Protein AF-A0A3M9M286-F1 (afdb_monomer_lite)

Radius of gyration: 23.62 Å; chains: 1; bounding box: 41×48×49 Å

Sequence (104 aa):
MGVQIPPRAREAGFRTSRQWGDKLRQRGDLHKRSVTTWSSRTVLVCRSSWTQVRGGAVAEASEVLAAFGARVAELRRARGMSQADLASASGVDRVSISRVERGL

Structure (mmCIF, N/CA/C/O backbone):
data_AF-A0A3M9M286-F1
#
_entry.id   AF-A0A3M9M286-F1
#
loop_
_atom_site.group_PDB
_atom_site.id
_atom_site.type_symbol
_atom_site.label_atom_id
_atom_site.label_alt_id
_atom_site.label_comp_id
_atom_site.label_asym_id
_atom_site.label_entity_id
_atom_site.label_seq_id
_atom_site.pdbx_PDB_ins_code
_atom_site.Cartn_x
_atom_site.Cartn_y
_atom_site.Cartn_z
_atom_site.occupancy
_atom_site.B_iso_or_equiv
_atom_site.auth_seq_id
_atom_site.auth_comp_id
_atom_site.auth_asym_id
_atom_site.auth_atom_id
_atom_site.pdbx_PDB_model_num
ATOM 1 N N . MET A 1 1 ? -6.993 -42.672 -26.079 1.00 38.66 1 MET A N 1
ATOM 2 C CA . MET A 1 1 ? -8.069 -42.233 -25.162 1.00 38.66 1 MET A CA 1
ATOM 3 C C . MET A 1 1 ? -8.912 -41.191 -25.886 1.00 38.66 1 MET A C 1
ATOM 5 O O . MET A 1 1 ? -8.355 -40.204 -26.350 1.00 38.66 1 MET A O 1
ATOM 9 N N . GLY A 1 2 ? -10.193 -41.481 -26.132 1.00 52.47 2 GLY A N 1
ATOM 10 C CA . GLY A 1 2 ? -11.061 -40.689 -27.012 1.00 52.47 2 GLY A CA 1
ATOM 11 C C . GLY A 1 2 ? -11.705 -39.509 -26.289 1.00 52.47 2 GLY A C 1
ATOM 12 O O . GLY A 1 2 ? -12.256 -39.667 -25.206 1.00 52.47 2 GLY A O 1
ATOM 13 N N . VAL A 1 3 ? -11.638 -38.328 -26.898 1.00 56.91 3 VAL A N 1
ATOM 14 C CA . VAL A 1 3 ? -12.284 -37.113 -26.395 1.00 56.91 3 VAL A CA 1
ATOM 15 C C . VAL A 1 3 ? -13.803 -37.282 -26.518 1.00 56.91 3 VAL A C 1
ATOM 17 O O . VAL A 1 3 ? -14.315 -37.454 -27.623 1.00 56.91 3 VAL A O 1
ATOM 20 N N . GLN A 1 4 ? -14.537 -37.291 -25.407 1.00 61.97 4 GLN A N 1
ATOM 21 C CA . GLN A 1 4 ? -16.002 -37.362 -25.433 1.00 61.97 4 GLN A CA 1
ATOM 22 C C . GLN A 1 4 ? -16.590 -36.051 -25.975 1.00 61.97 4 GLN A C 1
ATOM 24 O O . GLN A 1 4 ? -16.113 -34.968 -25.643 1.00 61.97 4 GLN A O 1
ATOM 29 N N . ILE A 1 5 ? -17.621 -36.149 -26.822 1.00 61.12 5 ILE A N 1
ATOM 30 C CA . ILE A 1 5 ? -18.304 -34.975 -27.385 1.00 61.12 5 ILE A CA 1
ATOM 31 C C . ILE A 1 5 ? -19.149 -34.327 -26.282 1.00 61.12 5 ILE A C 1
ATOM 33 O O . ILE A 1 5 ? -20.058 -34.992 -25.774 1.00 61.12 5 ILE A O 1
ATOM 37 N N . PRO A 1 6 ? -18.920 -33.051 -25.933 1.00 65.25 6 PRO A N 1
ATOM 38 C CA . PRO A 1 6 ? -19.765 -32.359 -24.969 1.00 65.25 6 PRO A CA 1
ATOM 39 C C . PRO A 1 6 ? -21.167 -32.090 -25.556 1.00 65.25 6 PRO A C 1
ATOM 41 O O . PRO A 1 6 ? -21.293 -31.876 -26.763 1.00 65.25 6 PRO A O 1
ATOM 44 N N . PRO A 1 7 ? -22.230 -32.044 -24.734 1.00 66.31 7 PRO A N 1
ATOM 45 C CA . PRO A 1 7 ? -23.618 -31.901 -25.198 1.00 66.31 7 PRO A CA 1
ATOM 46 C C . PRO A 1 7 ? -23.849 -30.656 -26.074 1.00 66.31 7 PRO A C 1
ATOM 48 O O . PRO A 1 7 ? -24.468 -30.763 -27.129 1.00 66.31 7 PRO A O 1
ATOM 51 N N . ARG A 1 8 ? -23.203 -29.526 -25.751 1.00 61.97 8 ARG A N 1
ATOM 52 C CA . ARG A 1 8 ? -23.230 -28.295 -26.570 1.00 61.97 8 ARG A CA 1
ATOM 53 C C . ARG A 1 8 ? -22.700 -28.481 -27.998 1.00 61.97 8 ARG A C 1
ATOM 55 O O . ARG A 1 8 ? -23.104 -27.773 -28.913 1.00 61.97 8 ARG A O 1
ATOM 62 N N . ALA A 1 9 ? -21.776 -29.419 -28.212 1.00 58.72 9 ALA A N 1
ATOM 63 C CA . ALA A 1 9 ? -21.272 -29.724 -29.549 1.00 58.72 9 ALA A CA 1
ATOM 64 C C . ALA A 1 9 ? -22.269 -30.577 -30.353 1.00 58.72 9 ALA A C 1
ATOM 66 O O . ALA A 1 9 ? -22.333 -30.441 -31.571 1.00 58.72 9 ALA A O 1
ATOM 67 N N . ARG A 1 10 ? -23.092 -31.402 -29.693 1.00 60.81 10 ARG A N 1
ATOM 68 C CA . ARG A 1 10 ? -24.163 -32.154 -30.368 1.00 60.81 10 ARG A CA 1
ATOM 69 C C . ARG A 1 10 ? -25.260 -31.219 -30.875 1.00 60.81 10 ARG A C 1
ATOM 71 O O . ARG A 1 10 ? -25.693 -31.365 -32.011 1.00 60.81 10 ARG A O 1
ATOM 78 N N . GLU A 1 11 ? -25.628 -30.223 -30.072 1.00 68.06 11 GLU A N 1
ATOM 79 C CA . GLU A 1 11 ? -26.582 -29.164 -30.443 1.00 68.06 11 GLU A CA 1
ATOM 80 C C . GLU A 1 11 ? -26.079 -28.325 -31.629 1.00 68.06 11 GLU A C 1
ATOM 82 O O . GLU A 1 11 ? -26.847 -27.971 -32.516 1.00 68.06 11 GLU A O 1
ATOM 87 N N . ALA A 1 12 ? -24.765 -28.089 -31.707 1.00 62.66 12 ALA A N 1
ATOM 88 C CA . ALA A 1 12 ? -24.111 -27.420 -32.834 1.00 62.66 12 ALA A CA 1
ATOM 89 C C . ALA A 1 12 ? -23.879 -28.326 -34.068 1.00 62.66 12 ALA A C 1
ATOM 91 O O . ALA A 1 12 ? -23.156 -27.937 -34.987 1.00 62.66 12 ALA A O 1
ATOM 92 N N . GLY A 1 13 ? -24.451 -29.536 -34.086 1.00 72.19 13 GLY A N 1
ATOM 93 C CA . GLY A 1 13 ? -24.431 -30.450 -35.231 1.00 72.19 13 GLY A CA 1
ATOM 94 C C . GLY A 1 13 ? -23.206 -31.368 -35.343 1.00 72.19 13 GLY A C 1
ATOM 95 O O . GLY A 1 13 ? -23.074 -32.068 -36.349 1.00 72.19 13 GLY A O 1
ATOM 96 N N . PHE A 1 14 ? -22.311 -31.418 -34.345 1.00 68.88 14 PHE A N 1
ATOM 97 C CA . PHE A 1 14 ? -21.144 -32.312 -34.372 1.00 68.88 14 PHE A CA 1
ATOM 98 C C . PHE A 1 14 ? -21.538 -33.742 -33.999 1.00 68.88 14 PHE A C 1
ATOM 100 O O . PHE A 1 14 ? -21.912 -34.029 -32.861 1.00 68.88 14 PHE A O 1
ATOM 107 N N . ARG A 1 15 ? -21.419 -34.657 -34.970 1.00 62.97 15 ARG A N 1
ATOM 108 C CA . ARG A 1 15 ? -21.871 -36.052 -34.827 1.00 62.97 15 ARG A CA 1
ATOM 109 C C . ARG A 1 15 ? -20.813 -36.978 -34.234 1.00 62.97 15 ARG A C 1
ATOM 111 O O . ARG A 1 15 ? -21.156 -38.011 -33.671 1.00 62.97 15 ARG A O 1
ATOM 118 N N . THR A 1 16 ? -19.529 -36.631 -34.356 1.00 70.19 16 THR A N 1
ATOM 119 C CA . THR A 1 16 ? -18.425 -37.489 -33.899 1.00 70.19 16 THR A CA 1
ATOM 120 C C . THR A 1 16 ? -17.333 -36.709 -33.166 1.00 70.19 16 THR A C 1
ATOM 122 O O . THR A 1 16 ? -17.098 -35.527 -33.422 1.00 70.19 16 THR A O 1
ATOM 125 N N . SER A 1 17 ? -16.621 -37.399 -32.270 1.00 60.97 17 SER A N 1
ATOM 126 C CA . SER A 1 17 ? -15.484 -36.850 -31.519 1.00 60.97 17 SER A CA 1
ATOM 127 C C . SER A 1 17 ? -14.348 -36.366 -32.414 1.00 60.97 17 SER A C 1
ATOM 129 O O . SER A 1 17 ? -13.656 -35.418 -32.052 1.00 60.97 17 SER A O 1
ATOM 131 N N . ARG A 1 18 ? -14.166 -36.986 -33.591 1.00 63.50 18 ARG A N 1
ATOM 132 C CA . ARG A 1 18 ? -13.167 -36.545 -34.578 1.00 63.50 18 ARG A CA 1
ATOM 133 C C . ARG A 1 18 ? -13.534 -35.181 -35.149 1.00 63.50 18 ARG A C 1
ATOM 135 O O . ARG A 1 18 ? -12.720 -34.272 -35.110 1.00 63.50 18 ARG A O 1
ATOM 142 N N . GLN A 1 19 ? -14.793 -35.006 -35.548 1.00 67.81 19 GLN A N 1
ATOM 143 C CA . GLN A 1 19 ? -15.281 -33.763 -36.148 1.00 67.81 19 GLN A CA 1
ATOM 144 C C . GLN A 1 19 ? -15.165 -32.561 -35.192 1.00 67.81 19 GLN A C 1
ATOM 146 O O . GLN A 1 19 ? -14.834 -31.454 -35.614 1.00 67.81 19 GLN A O 1
ATOM 151 N N . TRP A 1 20 ? -15.396 -32.778 -33.892 1.00 59.97 20 TRP A N 1
ATOM 152 C CA . TRP A 1 20 ? -15.180 -31.751 -32.868 1.00 59.97 20 TRP A CA 1
ATOM 153 C C . TRP A 1 20 ? -13.687 -31.493 -32.607 1.00 59.97 20 TRP A C 1
ATOM 155 O O . TRP A 1 20 ? -13.265 -30.339 -32.537 1.00 59.97 20 TRP A O 1
ATOM 165 N N . GLY A 1 21 ? -12.875 -32.554 -32.527 1.00 62.12 21 GLY A N 1
ATOM 166 C CA . GLY A 1 21 ? -11.426 -32.453 -32.341 1.00 62.12 21 GLY A CA 1
ATOM 167 C C . GLY A 1 21 ? -10.713 -31.712 -33.476 1.00 62.12 21 GLY A C 1
ATOM 168 O O . GLY A 1 21 ? -9.837 -30.890 -33.212 1.00 62.12 21 GLY A O 1
ATOM 169 N N . ASP A 1 22 ? -11.126 -31.933 -34.724 1.00 67.50 22 ASP A N 1
ATOM 170 C CA . ASP A 1 22 ? -10.558 -31.259 -35.895 1.00 67.50 22 ASP A CA 1
ATOM 171 C C . ASP A 1 22 ? -10.919 -29.768 -35.920 1.00 67.50 22 ASP A C 1
ATOM 173 O O . ASP A 1 22 ? -10.067 -28.931 -36.222 1.00 67.50 22 ASP A O 1
ATOM 177 N N . LYS A 1 23 ? -12.136 -29.400 -35.491 1.00 63.97 23 LYS A N 1
ATOM 178 C CA . LYS A 1 23 ? -12.542 -27.992 -35.347 1.00 63.97 23 LYS A CA 1
ATOM 179 C C . LYS A 1 23 ? -11.750 -27.260 -34.259 1.00 63.97 23 LYS A C 1
ATOM 181 O O . LYS A 1 23 ? -11.388 -26.101 -34.449 1.00 63.97 23 LYS A O 1
ATOM 186 N N . LEU A 1 24 ? -11.462 -27.918 -33.135 1.00 57.22 24 LEU A N 1
ATOM 187 C CA . LEU A 1 24 ? -10.610 -27.355 -32.078 1.00 57.22 24 LEU A CA 1
ATOM 188 C C . LEU A 1 24 ? -9.155 -27.204 -32.536 1.00 57.22 24 LEU A C 1
ATOM 190 O O . LEU A 1 24 ? -8.507 -26.209 -32.221 1.00 57.22 24 LEU A O 1
A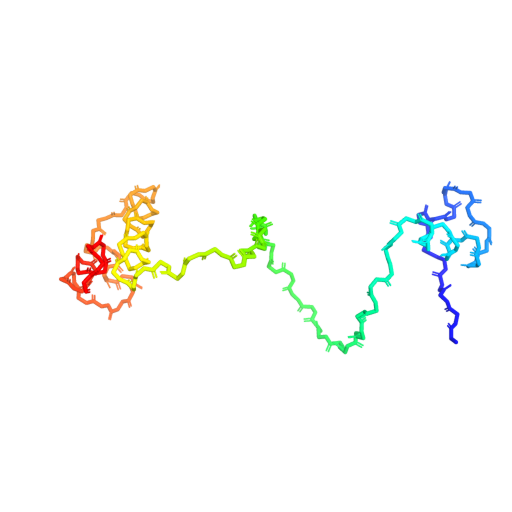TOM 194 N N . ARG A 1 25 ? -8.661 -28.158 -33.335 1.00 58.53 25 ARG A N 1
ATOM 195 C CA . ARG A 1 25 ? -7.322 -28.100 -33.930 1.00 58.53 25 ARG A CA 1
ATOM 196 C C . ARG A 1 25 ? -7.195 -26.952 -34.939 1.00 58.53 25 ARG A C 1
ATOM 198 O O . ARG A 1 25 ? -6.183 -26.263 -34.928 1.00 58.53 25 ARG A O 1
ATOM 205 N N . GLN A 1 26 ? -8.230 -26.694 -35.742 1.00 58.09 26 GLN A N 1
ATOM 206 C CA . GLN A 1 26 ? -8.275 -25.553 -36.668 1.00 58.09 26 GLN A CA 1
ATOM 207 C C . GLN A 1 26 ? -8.378 -24.188 -35.964 1.00 58.09 26 GLN A C 1
ATOM 209 O O . GLN A 1 26 ? -7.995 -23.180 -36.547 1.00 58.09 26 GLN A O 1
ATOM 214 N N . ARG A 1 27 ? -8.855 -24.135 -34.711 1.00 52.00 27 ARG A N 1
ATOM 215 C CA . ARG A 1 27 ? -8.910 -22.900 -33.906 1.00 52.00 27 ARG A CA 1
ATOM 216 C C . ARG A 1 27 ? -7.630 -22.596 -33.119 1.00 52.00 27 ARG A C 1
ATOM 218 O O . ARG A 1 27 ? -7.561 -21.554 -32.483 1.00 52.00 27 ARG A O 1
ATOM 225 N N . GLY A 1 28 ? -6.615 -23.464 -33.172 1.00 50.56 28 GLY A N 1
ATOM 226 C CA . GLY A 1 28 ? -5.364 -23.272 -32.426 1.00 50.56 28 GLY A CA 1
ATOM 227 C C . GLY A 1 28 ? -5.476 -23.525 -30.913 1.00 50.56 28 GLY A C 1
ATOM 228 O O . GLY A 1 28 ? -4.516 -23.292 -30.183 1.00 50.56 28 GLY A O 1
ATOM 229 N N . ASP A 1 29 ? -6.599 -24.069 -30.435 1.00 52.06 29 ASP A N 1
ATOM 230 C CA . ASP A 1 29 ? -6.929 -24.212 -29.007 1.00 52.06 29 ASP A CA 1
ATOM 231 C C . ASP A 1 29 ? -6.506 -25.570 -28.406 1.00 52.06 29 ASP A C 1
ATOM 233 O O . ASP A 1 29 ? -7.216 -26.178 -27.604 1.00 52.06 29 ASP A O 1
ATOM 237 N N . LEU A 1 30 ? -5.328 -26.077 -28.775 1.00 42.06 30 LEU A N 1
ATOM 238 C CA . LEU A 1 30 ? -4.746 -27.280 -28.164 1.00 42.06 30 LEU A CA 1
ATOM 239 C C . LEU A 1 30 ? -3.313 -27.020 -27.692 1.00 42.06 30 LEU A C 1
ATOM 241 O O . LEU A 1 30 ? -2.354 -27.651 -28.132 1.00 42.06 30 LEU A O 1
ATOM 245 N N . HIS A 1 31 ? -3.163 -26.107 -26.730 1.00 41.09 31 HIS A N 1
ATOM 246 C CA . HIS A 1 31 ? -1.980 -26.113 -25.876 1.00 41.09 31 HIS A CA 1
ATOM 247 C C . HIS A 1 31 ? -2.157 -27.222 -24.834 1.00 41.09 31 HIS A C 1
ATOM 249 O O . HIS A 1 31 ? -3.003 -27.129 -23.944 1.00 41.09 31 HIS A O 1
ATOM 255 N N . LYS A 1 32 ? -1.387 -28.304 -24.983 1.00 43.94 32 LYS A N 1
ATOM 256 C CA . LYS A 1 32 ? -1.358 -29.447 -24.065 1.00 43.94 32 LYS A CA 1
ATOM 257 C C . LYS A 1 32 ? -1.129 -28.952 -22.631 1.00 43.94 32 LYS A C 1
ATOM 259 O O . LYS A 1 32 ? -0.012 -28.600 -22.271 1.00 43.94 32 LYS A O 1
ATOM 264 N N . ARG A 1 33 ? -2.173 -28.940 -21.804 1.00 42.78 33 ARG A N 1
ATOM 265 C CA . ARG A 1 33 ? -2.045 -28.854 -20.347 1.00 42.78 33 ARG A CA 1
ATOM 266 C C . ARG A 1 33 ? -2.497 -30.187 -19.780 1.00 42.78 33 ARG A C 1
ATOM 268 O O . ARG A 1 33 ? -3.676 -30.523 -19.828 1.00 42.78 33 ARG A O 1
ATOM 275 N N . SER A 1 34 ? -1.529 -30.966 -19.313 1.00 36.41 34 SER A N 1
ATOM 276 C CA . SER A 1 34 ? -1.75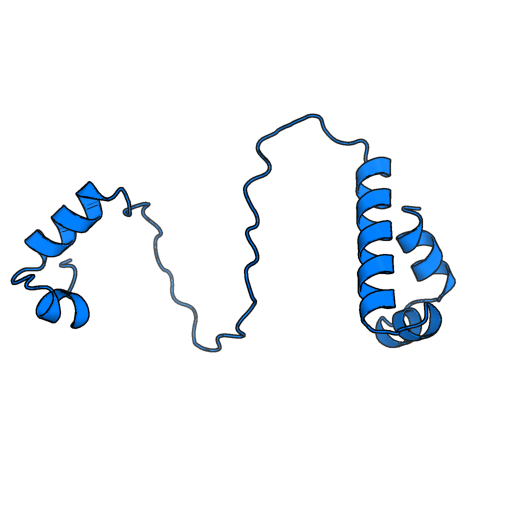8 -32.125 -18.461 1.00 36.41 34 SER A CA 1
ATOM 277 C C . SER A 1 34 ? -2.540 -31.672 -17.228 1.00 36.41 34 SER A C 1
ATOM 279 O O . SER A 1 34 ? -2.050 -30.872 -16.433 1.00 36.41 34 SER A O 1
ATOM 281 N N . VAL A 1 35 ? -3.774 -32.151 -17.109 1.00 37.69 35 VAL A N 1
ATOM 282 C CA . VAL A 1 35 ? -4.617 -31.990 -15.927 1.00 37.69 35 VAL A CA 1
ATOM 283 C C . VAL A 1 35 ? -4.193 -33.043 -14.911 1.00 37.69 35 VAL A C 1
ATOM 285 O O . VAL A 1 35 ? -4.414 -34.231 -15.129 1.00 37.69 35 VAL A O 1
ATOM 288 N N . THR A 1 36 ? -3.622 -32.610 -13.792 1.00 41.59 36 THR A N 1
ATOM 289 C CA . THR A 1 36 ? -3.766 -33.323 -12.521 1.00 41.59 36 THR A CA 1
ATOM 290 C C . THR A 1 36 ? -4.772 -32.547 -11.681 1.00 41.59 36 THR A C 1
ATOM 292 O O . THR A 1 36 ? -4.682 -31.333 -11.512 1.00 41.59 36 THR A O 1
ATOM 295 N N . THR A 1 37 ? -5.799 -33.268 -11.261 1.00 44.16 37 THR A N 1
ATOM 296 C CA . THR A 1 37 ? -7.008 -32.848 -10.554 1.00 44.16 37 THR A CA 1
ATOM 297 C C . THR A 1 37 ? -6.747 -32.040 -9.282 1.00 44.16 37 THR A C 1
ATOM 299 O O . THR A 1 37 ? -5.978 -32.489 -8.439 1.00 44.16 37 THR A O 1
ATOM 302 N N . TRP A 1 38 ? -7.500 -30.952 -9.062 1.00 35.09 38 TRP A N 1
ATOM 303 C CA . TRP A 1 38 ? -7.851 -30.529 -7.702 1.00 35.09 38 TRP A CA 1
ATOM 304 C C . TRP A 1 38 ? -9.260 -29.912 -7.632 1.00 35.09 38 TRP A C 1
ATOM 306 O O . TRP A 1 38 ? -9.548 -28.857 -8.189 1.00 35.09 38 TRP A O 1
ATOM 316 N N . SER A 1 39 ? -10.131 -30.686 -6.985 1.00 36.31 39 SER A N 1
ATOM 317 C CA . SER A 1 39 ? -11.332 -30.360 -6.207 1.00 36.31 39 SER A CA 1
ATOM 318 C C . SER A 1 39 ? -11.789 -28.893 -6.095 1.00 36.31 39 SER A C 1
ATOM 320 O O . SER A 1 39 ? -11.165 -28.067 -5.438 1.00 36.31 39 SER A O 1
ATOM 322 N N . SER A 1 40 ? -12.986 -28.648 -6.633 1.00 43.03 40 SER A N 1
ATOM 323 C CA . SER A 1 40 ? -14.140 -27.972 -6.016 1.00 43.03 40 SER A CA 1
ATOM 324 C C . SER A 1 40 ? -13.897 -26.921 -4.920 1.00 43.03 40 SER A C 1
ATOM 326 O O . SER A 1 40 ? -13.884 -27.270 -3.742 1.00 43.03 40 SER A O 1
ATOM 328 N N . ARG A 1 41 ? -13.858 -25.635 -5.311 1.00 36.81 41 ARG A N 1
ATOM 329 C CA . ARG A 1 41 ? -14.579 -24.486 -4.701 1.00 36.81 41 ARG A CA 1
ATOM 330 C C . ARG A 1 41 ? -14.217 -23.215 -5.487 1.00 36.81 41 ARG A C 1
ATOM 332 O O . ARG A 1 41 ? -13.226 -22.554 -5.196 1.00 36.81 41 ARG A O 1
ATOM 339 N N . THR A 1 42 ? -14.972 -22.893 -6.536 1.00 40.62 42 THR A N 1
ATOM 340 C CA . THR A 1 42 ? -14.682 -21.724 -7.382 1.00 40.62 42 THR A CA 1
ATOM 341 C C . THR A 1 42 ? -15.070 -20.439 -6.655 1.00 40.62 42 THR A C 1
ATOM 343 O O . THR A 1 42 ? -16.212 -19.996 -6.719 1.00 40.62 42 THR A O 1
ATOM 346 N N . VAL A 1 43 ? -14.105 -19.819 -5.976 1.00 39.75 43 VAL A N 1
ATOM 347 C CA . VAL A 1 43 ? -14.141 -18.372 -5.750 1.00 39.75 43 VAL A CA 1
ATOM 348 C C . VAL A 1 43 ? -13.973 -17.727 -7.121 1.00 39.75 43 VAL A C 1
ATOM 350 O O . VAL A 1 43 ? -12.982 -17.956 -7.816 1.00 39.75 43 VAL A O 1
ATOM 353 N N . LEU A 1 44 ? -14.980 -16.969 -7.536 1.00 36.41 44 LEU A N 1
ATOM 354 C CA . LEU A 1 44 ? -14.999 -16.233 -8.791 1.00 36.41 44 LEU A CA 1
ATOM 355 C C . LEU A 1 44 ? -14.036 -15.043 -8.655 1.00 36.41 44 LEU A C 1
ATOM 357 O O . LEU A 1 44 ? -14.437 -13.928 -8.343 1.00 36.41 44 LEU A O 1
ATOM 361 N N . VAL A 1 45 ? -12.735 -15.288 -8.828 1.00 39.94 45 VAL A N 1
ATOM 362 C CA . VAL A 1 45 ? -11.761 -14.205 -8.977 1.00 39.94 45 VAL A CA 1
ATOM 363 C C . VAL A 1 45 ? -11.910 -13.689 -10.401 1.00 39.94 45 VAL A C 1
ATOM 365 O O . VAL A 1 45 ? -11.571 -14.380 -11.363 1.00 39.94 45 VAL A O 1
ATOM 368 N N . CYS A 1 46 ? -12.462 -12.481 -10.523 1.00 31.28 46 CYS A N 1
ATOM 369 C CA . CYS A 1 46 ? -12.493 -11.706 -11.754 1.00 31.28 46 CYS A CA 1
ATOM 370 C C . CYS A 1 46 ? -11.047 -11.545 -12.242 1.00 31.28 46 CYS A C 1
ATOM 372 O O . CYS A 1 46 ? -10.268 -10.744 -11.726 1.00 31.28 46 CYS A O 1
ATOM 374 N N . ARG A 1 47 ? -10.651 -12.418 -13.168 1.00 41.88 47 ARG A N 1
ATOM 375 C CA . ARG A 1 47 ? -9.306 -12.490 -13.725 1.00 41.88 47 ARG A CA 1
ATOM 376 C C . ARG A 1 47 ? -9.191 -11.403 -14.786 1.00 41.88 47 ARG A C 1
ATOM 378 O O . ARG A 1 47 ? -9.225 -11.691 -15.979 1.00 41.88 47 ARG A O 1
ATOM 385 N N . SER A 1 48 ? -9.093 -10.154 -14.337 1.00 38.91 48 SER A N 1
ATOM 386 C CA . SER A 1 48 ? -8.692 -9.031 -15.177 1.00 38.91 48 SER A CA 1
ATOM 387 C C . SER A 1 48 ? -7.321 -9.364 -15.749 1.00 38.91 48 SER A C 1
ATOM 389 O O . SER A 1 48 ? -6.327 -9.360 -15.033 1.00 38.91 48 SER A O 1
ATOM 391 N N . SER A 1 49 ? -7.325 -9.790 -17.009 1.00 44.94 49 SER A N 1
ATOM 392 C CA . SER A 1 49 ? -6.230 -9.781 -17.974 1.00 44.94 49 SER A CA 1
ATOM 393 C C . SER A 1 49 ? -4.853 -9.408 -17.406 1.00 44.94 49 SER A C 1
ATOM 395 O O . SER A 1 49 ? -4.389 -8.283 -17.564 1.00 44.94 49 SER A O 1
ATOM 397 N N . TRP A 1 50 ? -4.155 -10.372 -16.804 1.00 34.44 50 TRP A N 1
ATOM 398 C CA . TRP A 1 50 ? -2.701 -10.288 -16.673 1.00 34.44 50 TRP A CA 1
ATOM 399 C C . TRP A 1 50 ? -2.108 -10.627 -18.043 1.00 34.44 50 TRP A C 1
ATOM 401 O O . TRP A 1 50 ? -1.669 -11.750 -18.296 1.00 34.44 50 TRP A O 1
ATOM 411 N N . THR A 1 51 ? -2.185 -9.682 -18.979 1.00 48.41 51 THR A N 1
ATOM 412 C CA . THR A 1 51 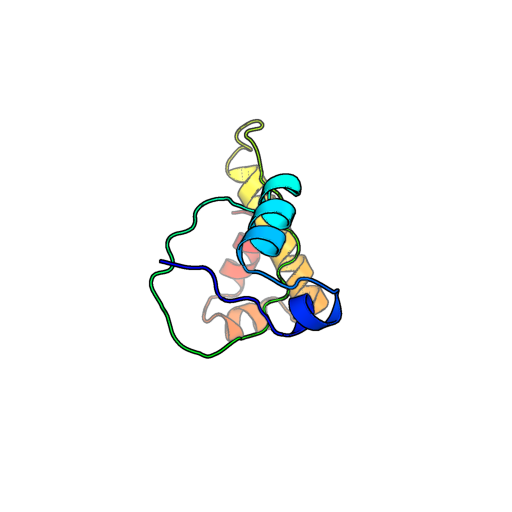? -1.418 -9.734 -20.223 1.00 48.41 51 THR A CA 1
ATOM 413 C C . THR A 1 51 ? 0.051 -9.601 -19.864 1.00 48.41 51 THR A C 1
ATOM 415 O O . THR A 1 51 ? 0.545 -8.513 -19.608 1.00 48.41 51 THR A O 1
ATOM 418 N N . GLN A 1 52 ? 0.713 -10.752 -19.799 1.00 46.88 52 GLN A N 1
ATOM 419 C CA . GLN A 1 52 ? 2.020 -10.994 -20.395 1.00 46.88 52 GLN A CA 1
ATOM 420 C C . GLN A 1 52 ? 2.919 -9.753 -20.508 1.00 46.88 52 GLN A C 1
ATOM 422 O O . GLN A 1 52 ? 3.003 -9.134 -21.569 1.00 46.88 52 GLN A O 1
ATOM 427 N N . VAL A 1 53 ? 3.652 -9.446 -19.436 1.00 44.56 53 VAL A N 1
ATOM 428 C CA . VAL A 1 53 ? 4.806 -8.547 -19.519 1.00 44.56 53 VAL A CA 1
ATOM 429 C C . VAL A 1 53 ? 5.940 -9.348 -20.161 1.00 44.56 53 VAL A C 1
ATOM 431 O O . VAL A 1 53 ? 6.717 -10.036 -19.501 1.00 44.56 53 VAL A O 1
ATOM 434 N N . ARG A 1 54 ? 5.955 -9.363 -21.498 1.00 43.28 54 ARG A N 1
ATOM 435 C CA . ARG A 1 54 ? 7.168 -9.664 -22.262 1.00 43.28 54 ARG A CA 1
ATOM 436 C C . ARG A 1 54 ? 8.217 -8.625 -21.871 1.00 43.28 54 ARG A C 1
ATOM 438 O O . ARG A 1 54 ? 7.880 -7.452 -21.756 1.00 43.28 54 ARG A O 1
ATOM 445 N N . GLY A 1 55 ? 9.451 -9.082 -21.669 1.00 48.19 55 GLY A N 1
ATOM 446 C CA . GLY A 1 55 ? 10.587 -8.263 -21.258 1.00 48.19 55 GLY A CA 1
ATOM 447 C C . GLY A 1 55 ? 10.674 -6.928 -21.997 1.00 48.19 55 GLY A C 1
ATOM 448 O O . GLY A 1 55 ? 10.858 -6.882 -23.209 1.00 48.19 55 GLY A O 1
ATOM 449 N N . GLY A 1 56 ? 10.553 -5.860 -21.224 1.00 45.47 56 GLY A N 1
ATOM 450 C CA . GLY A 1 56 ? 11.035 -4.515 -21.501 1.00 45.47 56 GLY A CA 1
ATOM 451 C C . GLY A 1 56 ? 11.762 -4.074 -20.234 1.00 45.47 56 GLY A C 1
ATOM 452 O O . GLY A 1 56 ? 11.392 -4.567 -19.172 1.00 45.47 56 GLY A O 1
ATOM 453 N N . ALA A 1 57 ? 12.830 -3.284 -20.389 1.00 54.19 57 ALA A N 1
ATOM 454 C CA . ALA A 1 57 ? 13.723 -2.726 -19.363 1.00 54.19 57 ALA A CA 1
ATOM 455 C C . ALA A 1 57 ? 13.355 -3.066 -17.908 1.00 54.19 57 ALA A C 1
ATOM 457 O O . ALA A 1 57 ? 12.260 -2.732 -17.463 1.00 54.19 57 ALA A O 1
ATOM 458 N N . VAL A 1 58 ? 14.272 -3.703 -17.168 1.00 54.34 58 VAL A N 1
ATOM 459 C CA . VAL A 1 58 ? 14.118 -3.879 -15.717 1.00 54.34 58 VAL A CA 1
ATOM 460 C C . VAL A 1 58 ? 13.842 -2.508 -15.107 1.00 54.34 58 VAL A C 1
ATOM 462 O O . VAL A 1 58 ? 14.741 -1.684 -15.005 1.00 54.34 58 VAL A O 1
ATOM 465 N N . ALA A 1 59 ? 12.574 -2.231 -14.802 1.00 63.19 59 ALA A N 1
ATOM 466 C CA . ALA A 1 59 ? 12.211 -1.038 -14.068 1.00 63.19 59 ALA A CA 1
ATOM 467 C C . ALA A 1 59 ? 13.031 -1.082 -12.782 1.00 63.19 59 ALA A C 1
ATOM 469 O O . ALA A 1 59 ? 13.080 -2.127 -12.116 1.00 63.19 59 ALA A O 1
ATOM 470 N N . GLU A 1 60 ? 13.729 0.011 -12.484 1.00 79.88 60 GLU A N 1
ATOM 471 C CA . GLU A 1 60 ? 14.533 0.094 -11.274 1.00 79.88 60 GLU A CA 1
ATOM 472 C C . GLU A 1 60 ? 13.644 -0.273 -10.085 1.00 79.88 60 GLU A C 1
ATOM 474 O O . GLU A 1 60 ? 12.456 0.063 -10.049 1.00 79.88 60 GLU A O 1
ATOM 479 N N . ALA A 1 61 ? 14.193 -1.000 -9.111 1.00 83.94 61 ALA A N 1
ATOM 480 C CA . ALA A 1 61 ? 13.392 -1.535 -8.009 1.00 83.94 61 ALA A CA 1
ATOM 481 C C . ALA A 1 61 ? 12.568 -0.438 -7.304 1.00 83.94 61 ALA A C 1
ATOM 483 O O . ALA A 1 61 ? 11.443 -0.685 -6.874 1.00 83.94 61 ALA A O 1
ATOM 484 N N . SER A 1 62 ? 13.089 0.791 -7.259 1.00 88.31 62 SER A N 1
ATOM 485 C CA . SER A 1 62 ? 12.398 1.976 -6.744 1.00 88.31 62 SER A CA 1
ATOM 486 C C . SER A 1 62 ? 11.133 2.345 -7.527 1.00 88.31 62 SER A C 1
ATOM 488 O O . SER A 1 62 ? 10.128 2.701 -6.918 1.00 88.31 62 SER A O 1
ATOM 490 N N . GLU A 1 63 ? 11.139 2.229 -8.855 1.00 88.19 63 GLU A N 1
ATOM 491 C CA . GLU A 1 63 ? 9.980 2.512 -9.706 1.00 88.19 63 GLU A CA 1
ATOM 492 C C . GLU A 1 63 ? 8.872 1.476 -9.482 1.00 88.19 63 GLU A C 1
ATOM 494 O O . GLU A 1 63 ? 7.699 1.829 -9.335 1.00 88.19 63 GLU A O 1
ATOM 499 N N . VAL A 1 64 ? 9.249 0.199 -9.354 1.00 93.19 64 VAL A N 1
ATOM 500 C CA . VAL A 1 64 ? 8.306 -0.886 -9.042 1.00 93.19 64 VAL A CA 1
ATOM 501 C C . VAL A 1 64 ? 7.669 -0.679 -7.667 1.00 93.19 64 VAL A C 1
ATOM 503 O O . VAL A 1 64 ? 6.449 -0.794 -7.527 1.00 93.19 64 VAL A O 1
ATOM 506 N N . LEU A 1 65 ? 8.473 -0.345 -6.654 1.00 93.38 65 LEU A N 1
ATOM 507 C CA . LEU A 1 65 ? 7.988 -0.083 -5.298 1.00 93.38 65 LEU A CA 1
ATOM 508 C C . LEU A 1 65 ? 7.074 1.147 -5.248 1.00 93.38 65 LEU A C 1
ATOM 510 O O . LEU A 1 65 ? 6.025 1.100 -4.603 1.00 93.38 65 LEU A O 1
ATOM 514 N N . ALA A 1 66 ? 7.418 2.219 -5.965 1.00 94.25 66 ALA A N 1
ATOM 515 C CA . ALA A 1 66 ? 6.592 3.420 -6.054 1.00 94.25 66 ALA A CA 1
ATOM 516 C C . ALA A 1 66 ? 5.239 3.137 -6.727 1.00 94.25 66 ALA A C 1
ATOM 518 O O . ALA A 1 66 ? 4.192 3.529 -6.205 1.00 94.25 66 ALA A O 1
ATOM 519 N N . ALA A 1 67 ? 5.236 2.406 -7.846 1.00 95.00 67 ALA A N 1
ATOM 520 C CA . ALA A 1 67 ? 4.010 2.018 -8.539 1.00 95.00 67 ALA A CA 1
ATOM 521 C C . ALA A 1 67 ? 3.122 1.112 -7.669 1.00 95.00 67 ALA A C 1
ATOM 523 O O . ALA A 1 67 ? 1.901 1.291 -7.612 1.00 95.00 67 ALA A O 1
ATOM 524 N N . PHE A 1 68 ? 3.732 0.169 -6.945 1.00 96.69 68 PHE A N 1
ATOM 525 C CA . PHE A 1 68 ? 3.026 -0.679 -5.990 1.00 96.69 68 PHE A CA 1
ATOM 526 C C . PHE A 1 68 ? 2.383 0.146 -4.866 1.00 96.69 68 PHE A C 1
ATOM 528 O O . PHE A 1 68 ? 1.182 0.014 -4.616 1.00 96.69 68 PHE A O 1
ATOM 535 N N . GLY A 1 69 ? 3.147 1.041 -4.235 1.00 97.56 69 GLY A N 1
ATOM 536 C CA . GLY A 1 69 ? 2.665 1.924 -3.175 1.00 97.56 69 GLY A CA 1
ATOM 537 C C . GLY A 1 69 ? 1.503 2.811 -3.616 1.00 97.56 69 GLY A C 1
ATOM 538 O O . GLY A 1 69 ? 0.476 2.886 -2.933 1.00 97.56 69 GLY A O 1
ATOM 539 N N . ALA A 1 70 ? 1.615 3.406 -4.806 1.00 97.88 70 ALA A N 1
ATOM 540 C CA . ALA A 1 70 ? 0.554 4.208 -5.405 1.00 97.88 70 ALA A CA 1
ATOM 541 C C . ALA A 1 70 ? -0.734 3.393 -5.595 1.00 97.88 70 ALA A C 1
ATOM 543 O O . ALA A 1 70 ? -1.825 3.859 -5.247 1.00 97.88 70 ALA A O 1
ATOM 544 N N . ARG A 1 71 ? -0.615 2.147 -6.074 1.00 98.12 71 ARG A N 1
ATOM 545 C CA . ARG A 1 71 ? -1.767 1.260 -6.265 1.00 98.12 71 ARG A CA 1
ATOM 546 C C . ARG A 1 71 ? -2.428 0.870 -4.943 1.00 98.12 71 ARG A C 1
ATOM 548 O O . ARG A 1 71 ? -3.657 0.813 -4.871 1.00 98.12 71 ARG A O 1
ATOM 555 N N . VAL A 1 72 ? -1.646 0.626 -3.892 1.00 97.94 72 VAL A N 1
ATOM 556 C CA . VAL A 1 72 ? -2.176 0.360 -2.544 1.00 97.94 72 VAL A CA 1
ATOM 557 C C . VAL A 1 72 ? -2.967 1.567 -2.028 1.00 97.94 72 VAL A C 1
ATOM 559 O O . VAL A 1 72 ? -4.103 1.401 -1.577 1.00 97.94 72 VAL A O 1
ATOM 562 N N . ALA A 1 73 ? -2.417 2.779 -2.158 1.00 98.06 73 ALA A N 1
ATOM 563 C CA . ALA A 1 73 ? -3.079 4.010 -1.726 1.00 98.06 73 ALA A CA 1
ATOM 564 C C . ALA A 1 73 ? -4.402 4.254 -2.469 1.00 98.06 73 ALA A C 1
ATOM 566 O O . ALA A 1 73 ? -5.406 4.622 -1.853 1.00 98.06 73 ALA A O 1
ATOM 567 N N . GLU A 1 74 ? -4.422 4.025 -3.783 1.00 98.25 74 GLU A N 1
ATOM 568 C CA . GLU A 1 74 ? -5.623 4.128 -4.613 1.00 98.25 74 GLU A CA 1
ATOM 569 C C . GLU A 1 74 ? -6.719 3.164 -4.135 1.00 98.25 74 GLU A C 1
ATOM 571 O O . GLU A 1 74 ? -7.836 3.592 -3.843 1.00 98.25 74 GLU A O 1
ATOM 576 N N . LEU A 1 75 ? -6.395 1.875 -3.982 1.00 98.19 75 LEU A N 1
ATOM 577 C CA . LEU A 1 75 ? -7.353 0.853 -3.551 1.00 98.19 75 LEU A CA 1
ATOM 578 C C . LEU A 1 75 ? -7.877 1.106 -2.134 1.00 98.19 75 LEU A C 1
ATOM 580 O O . LEU A 1 75 ? -9.057 0.879 -1.862 1.00 98.19 75 LEU A O 1
ATOM 584 N N . ARG A 1 76 ? -7.020 1.594 -1.231 1.00 98.12 76 ARG A N 1
ATOM 585 C CA . ARG A 1 76 ? -7.421 1.967 0.128 1.00 98.12 76 ARG A CA 1
ATOM 586 C C . ARG A 1 76 ? -8.436 3.112 0.111 1.00 98.12 76 ARG A C 1
ATOM 588 O O . ARG A 1 76 ? -9.477 3.011 0.758 1.00 98.12 76 ARG A O 1
ATOM 595 N N . ARG A 1 77 ? -8.160 4.176 -0.652 1.00 98.06 77 ARG A N 1
ATOM 596 C CA . ARG A 1 77 ? -9.067 5.329 -0.799 1.00 98.06 77 ARG A CA 1
ATOM 597 C C . ARG A 1 77 ? -10.379 4.938 -1.470 1.00 98.06 77 ARG A C 1
ATOM 599 O O . ARG A 1 77 ? -11.430 5.368 -1.013 1.00 98.06 77 ARG A O 1
ATOM 606 N N . ALA A 1 78 ? -10.334 4.076 -2.487 1.00 98.06 78 ALA A N 1
ATOM 607 C CA . ALA A 1 78 ? -11.529 3.557 -3.152 1.00 98.06 78 ALA A CA 1
ATOM 608 C C . ALA A 1 78 ? -12.445 2.766 -2.200 1.00 98.06 78 ALA A C 1
ATOM 610 O O . ALA A 1 78 ? -13.653 2.707 -2.409 1.00 98.06 78 ALA A O 1
ATOM 611 N N . ARG A 1 79 ? -11.885 2.186 -1.131 1.00 97.62 79 ARG A N 1
ATOM 612 C CA . ARG A 1 79 ? -12.635 1.524 -0.052 1.00 97.62 79 ARG A CA 1
ATOM 613 C C . ARG A 1 79 ? -13.048 2.463 1.086 1.00 97.62 79 ARG A C 1
ATOM 615 O O . ARG A 1 79 ? -13.593 1.988 2.075 1.00 97.62 79 ARG A O 1
ATOM 622 N N . GLY A 1 80 ? -12.766 3.763 0.987 1.00 98.19 80 GLY A N 1
ATOM 623 C CA . GLY A 1 80 ? -13.059 4.740 2.040 1.00 98.19 80 GLY A CA 1
ATOM 624 C C . GLY A 1 80 ? -12.233 4.555 3.316 1.00 98.19 80 GLY A C 1
ATOM 625 O O . GLY A 1 80 ? -12.602 5.079 4.360 1.00 98.19 80 GLY A O 1
ATOM 626 N N . MET A 1 81 ? -11.127 3.808 3.254 1.00 98.00 81 MET A N 1
ATOM 627 C CA . MET A 1 81 ? -10.317 3.489 4.430 1.00 98.00 81 MET A CA 1
ATOM 628 C C . MET A 1 81 ? -9.233 4.546 4.661 1.00 98.00 81 MET A C 1
ATOM 630 O O . MET A 1 81 ? -8.553 4.991 3.727 1.00 98.00 81 MET A O 1
ATOM 634 N N . SER A 1 82 ? -8.992 4.905 5.919 1.00 98.38 82 SER A N 1
ATOM 635 C CA . SER A 1 82 ? -7.800 5.652 6.322 1.00 98.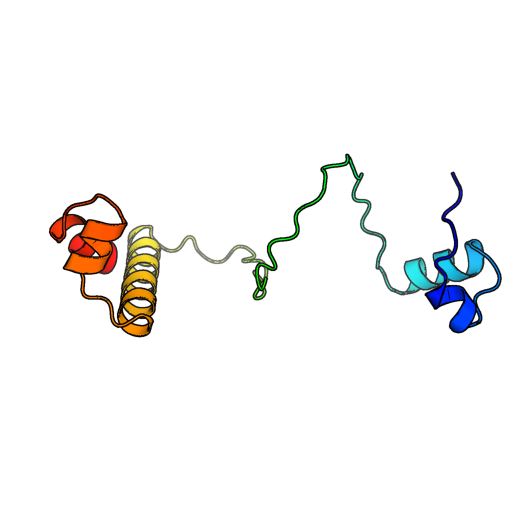38 82 SER A CA 1
ATOM 636 C C . SER A 1 82 ? -6.567 4.737 6.370 1.00 98.38 82 SER A C 1
ATOM 638 O O . SER A 1 82 ? -6.673 3.509 6.353 1.00 98.38 82 SER A O 1
ATOM 640 N N . GLN A 1 83 ? -5.363 5.319 6.431 1.00 98.19 83 GLN A N 1
ATOM 641 C CA . GLN A 1 83 ? -4.137 4.527 6.627 1.00 98.19 83 GLN A CA 1
ATOM 642 C C . GLN A 1 83 ? -4.163 3.756 7.953 1.00 98.19 83 GLN A C 1
ATOM 644 O O . GLN A 1 83 ? -3.629 2.654 8.014 1.00 98.19 83 GLN A O 1
ATOM 649 N N . ALA A 1 84 ? -4.782 4.321 8.997 1.00 98.00 84 ALA A N 1
ATOM 650 C CA . ALA A 1 84 ? -4.920 3.665 10.294 1.00 98.00 84 ALA A CA 1
ATOM 651 C C . ALA A 1 84 ? -5.842 2.439 10.207 1.00 98.00 84 ALA A C 1
ATOM 653 O O . ALA A 1 84 ? -5.516 1.397 10.768 1.00 98.00 84 ALA A O 1
ATOM 654 N N . ASP A 1 85 ? -6.925 2.528 9.430 1.00 98.00 85 ASP A N 1
ATOM 655 C CA . ASP A 1 85 ? -7.845 1.401 9.230 1.00 98.00 85 ASP A CA 1
ATOM 656 C C . ASP A 1 85 ? -7.160 0.255 8.482 1.00 98.00 85 ASP A C 1
ATOM 658 O O . ASP A 1 85 ? -7.287 -0.905 8.865 1.00 98.00 85 ASP A O 1
ATOM 662 N N . LEU A 1 86 ? -6.386 0.570 7.434 1.00 97.94 86 LEU A N 1
ATOM 663 C CA . LEU A 1 86 ? -5.623 -0.445 6.704 1.00 97.94 86 LEU A CA 1
ATOM 664 C C . LEU A 1 86 ? -4.535 -1.073 7.583 1.00 97.94 86 LEU A C 1
ATOM 666 O O . LEU A 1 86 ? -4.331 -2.285 7.526 1.00 97.94 86 LEU A O 1
ATOM 670 N N . ALA A 1 87 ? -3.852 -0.261 8.389 1.00 98.06 87 ALA A N 1
ATOM 671 C CA . ALA A 1 87 ? -2.835 -0.716 9.328 1.00 98.06 87 ALA A CA 1
ATOM 672 C C . ALA A 1 87 ? -3.430 -1.701 10.348 1.00 98.06 87 ALA A C 1
ATOM 674 O O . ALA A 1 87 ? -2.946 -2.826 10.473 1.00 98.06 87 ALA A O 1
ATOM 675 N N . SER A 1 88 ? -4.551 -1.325 10.974 1.00 97.94 88 SER A N 1
ATOM 676 C CA . SER A 1 88 ? -5.292 -2.177 11.907 1.00 97.94 88 SER A CA 1
ATOM 677 C C . SER A 1 88 ? -5.765 -3.477 11.248 1.00 97.94 88 SER A C 1
ATOM 679 O O . SER A 1 88 ? -5.510 -4.556 11.778 1.00 97.94 88 SER A O 1
ATOM 681 N N . ALA A 1 89 ? -6.364 -3.399 10.054 1.00 97.25 89 ALA A N 1
ATOM 682 C CA . ALA A 1 89 ? -6.847 -4.571 9.323 1.00 97.25 89 ALA A CA 1
ATOM 683 C C . ALA A 1 89 ? -5.724 -5.518 8.863 1.00 97.25 89 ALA A C 1
ATOM 685 O O . ALA A 1 89 ? -5.960 -6.712 8.694 1.00 97.25 89 ALA A O 1
ATOM 686 N N . SER A 1 90 ? -4.514 -4.994 8.649 1.00 96.06 90 SER A N 1
ATOM 687 C CA . SER A 1 90 ? -3.362 -5.766 8.163 1.00 96.06 90 SER A CA 1
ATOM 688 C C . SER A 1 90 ? -2.410 -6.203 9.282 1.00 96.06 90 SER A C 1
ATOM 690 O O . SER A 1 90 ? -1.430 -6.887 9.001 1.00 96.06 90 SER A O 1
ATOM 692 N N . GLY A 1 91 ? -2.664 -5.808 10.535 1.00 97.25 91 GLY A N 1
ATOM 693 C CA . GLY A 1 91 ? -1.805 -6.136 11.677 1.00 97.25 91 GLY A CA 1
ATOM 694 C C . GLY A 1 91 ? -0.424 -5.474 11.630 1.00 97.25 91 GLY A C 1
ATOM 695 O O . GLY A 1 91 ? 0.539 -6.031 12.152 1.00 97.25 91 GLY A O 1
ATOM 696 N N . VAL A 1 92 ? -0.307 -4.307 10.991 1.00 96.25 92 VAL A N 1
ATOM 697 C CA . VAL A 1 92 ? 0.949 -3.545 10.887 1.00 96.25 92 VAL A CA 1
ATOM 698 C C . VAL A 1 92 ? 0.771 -2.131 11.425 1.00 96.25 92 VAL A C 1
ATOM 700 O O . VAL A 1 92 ? -0.344 -1.655 11.609 1.00 96.25 92 VAL A O 1
ATOM 703 N N . ASP A 1 93 ? 1.878 -1.433 11.660 1.00 97.44 93 ASP A N 1
ATOM 704 C CA . ASP A 1 93 ? 1.847 -0.034 12.081 1.00 97.44 93 ASP A CA 1
ATOM 705 C C . ASP A 1 93 ? 1.480 0.931 10.929 1.00 97.44 93 ASP A C 1
ATOM 707 O O . ASP A 1 93 ? 1.787 0.700 9.753 1.00 97.44 93 ASP A O 1
ATOM 711 N N . ARG A 1 94 ? 0.849 2.064 11.271 1.00 97.56 94 ARG A N 1
ATOM 712 C CA . ARG A 1 94 ? 0.442 3.106 10.311 1.00 97.56 94 ARG A CA 1
ATOM 713 C C . ARG A 1 94 ? 1.627 3.695 9.539 1.00 97.56 94 ARG A C 1
ATOM 715 O O . ARG A 1 94 ? 1.490 4.011 8.356 1.00 97.56 94 ARG A O 1
ATOM 722 N N . VAL A 1 95 ? 2.786 3.859 10.175 1.00 97.69 95 VAL A N 1
ATOM 723 C CA . VAL A 1 95 ? 4.014 4.352 9.532 1.00 97.69 95 VAL A CA 1
ATOM 724 C C . VAL A 1 95 ? 4.502 3.351 8.491 1.00 97.69 95 VAL A C 1
ATOM 726 O O . VAL A 1 95 ? 4.938 3.773 7.422 1.00 97.69 95 VAL A O 1
ATOM 729 N N . SER A 1 96 ? 4.374 2.047 8.744 1.00 97.38 96 SER A N 1
ATOM 730 C CA . SER A 1 96 ? 4.697 1.011 7.755 1.00 97.38 96 SER A CA 1
ATOM 731 C C . SER A 1 96 ? 3.814 1.125 6.514 1.00 97.38 96 SER A C 1
ATOM 733 O O . SER A 1 96 ? 4.337 1.128 5.404 1.00 97.38 96 SER A O 1
ATOM 735 N N . ILE A 1 97 ? 2.502 1.337 6.680 1.00 97.94 97 ILE A N 1
ATOM 736 C CA . ILE A 1 97 ? 1.601 1.614 5.545 1.00 97.94 97 ILE A CA 1
ATOM 737 C C . ILE A 1 97 ? 2.034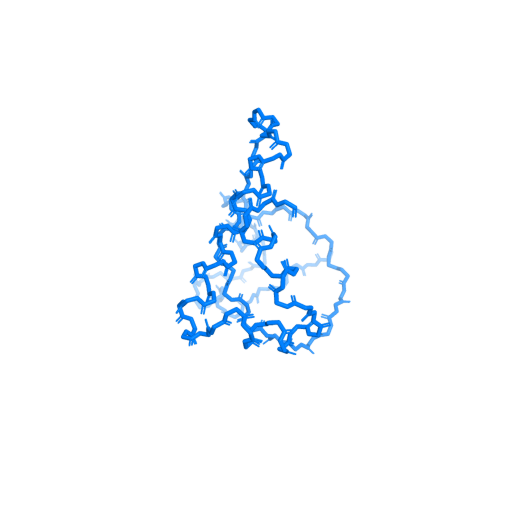 2.876 4.791 1.00 97.94 97 ILE A C 1
ATOM 739 O O . ILE A 1 97 ? 2.100 2.869 3.566 1.00 97.94 97 ILE A O 1
ATOM 743 N N . SER A 1 98 ? 2.383 3.947 5.504 1.00 97.81 98 SER A N 1
ATOM 744 C CA . SER A 1 98 ? 2.861 5.187 4.881 1.00 97.81 98 SER A CA 1
ATOM 745 C C . SER A 1 98 ? 4.168 4.997 4.094 1.00 97.81 98 SER A C 1
ATOM 747 O O . SER A 1 98 ? 4.335 5.579 3.025 1.00 97.81 98 SER A O 1
ATOM 749 N N . ARG A 1 99 ? 5.103 4.167 4.576 1.00 97.50 99 ARG A N 1
ATOM 750 C CA . ARG A 1 99 ? 6.335 3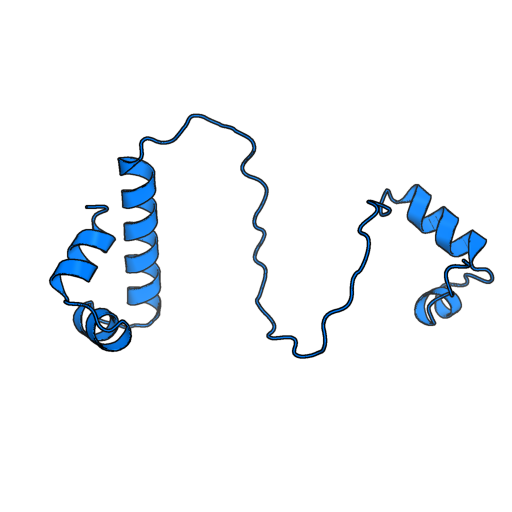.824 3.839 1.00 97.50 99 ARG A CA 1
ATOM 751 C C . ARG A 1 99 ? 6.031 3.033 2.572 1.00 97.50 99 ARG A C 1
ATOM 753 O O . ARG A 1 99 ? 6.476 3.441 1.504 1.00 97.50 99 ARG A O 1
ATOM 760 N N . VAL A 1 100 ? 5.176 2.016 2.681 1.00 96.88 100 VAL A N 1
ATOM 761 C CA . VAL A 1 100 ? 4.715 1.224 1.534 1.00 96.88 100 VAL A CA 1
ATOM 762 C C . VAL A 1 100 ? 4.054 2.111 0.484 1.00 96.88 100 VAL A C 1
ATOM 764 O O . VAL A 1 100 ? 4.415 2.027 -0.683 1.00 96.88 100 VAL A O 1
ATOM 767 N N . GLU A 1 101 ? 3.146 3.012 0.876 1.00 97.56 101 GLU A N 1
ATOM 768 C CA . GLU A 1 101 ? 2.474 3.927 -0.062 1.00 97.56 101 GLU A CA 1
ATOM 769 C C . GLU A 1 101 ? 3.439 4.897 -0.768 1.00 97.56 101 GLU A C 1
ATOM 771 O O . GLU A 1 101 ? 3.100 5.426 -1.825 1.00 97.56 101 GLU A O 1
ATOM 776 N N . ARG A 1 102 ? 4.640 5.113 -0.216 1.00 96.38 102 ARG A N 1
ATOM 777 C CA . ARG A 1 102 ? 5.707 5.934 -0.809 1.00 96.38 102 ARG A CA 1
ATOM 778 C C . ARG A 1 102 ? 6.777 5.120 -1.547 1.00 96.38 102 ARG A C 1
ATOM 780 O O . ARG A 1 102 ? 7.682 5.729 -2.107 1.00 96.38 102 ARG A O 1
ATOM 787 N N . GLY A 1 103 ? 6.694 3.788 -1.538 1.00 94.44 103 GLY A N 1
ATOM 788 C CA . GLY A 1 103 ? 7.687 2.908 -2.159 1.00 94.44 103 GLY A CA 1
ATOM 789 C C . GLY A 1 103 ? 9.036 2.868 -1.433 1.00 94.44 103 GLY A C 1
ATOM 790 O O . GLY A 1 103 ? 10.069 2.782 -2.094 1.00 94.44 103 GLY A O 1
ATOM 791 N N . LEU A 1 104 ? 9.026 2.974 -0.099 1.00 90.69 104 LEU A N 1
ATOM 792 C CA . LEU A 1 104 ? 10.216 2.995 0.766 1.00 90.69 104 LEU A CA 1
ATOM 793 C C . LEU A 1 104 ? 10.302 1.780 1.688 1.00 90.69 104 LEU A C 1
ATOM 795 O O . LEU A 1 104 ? 9.231 1.315 2.142 1.00 90.69 104 LEU A O 1
#

Organism: NCBI:txid2294115

pLDDT: mean 70.77, std 23.75, range [31.28, 98.38]

Foldseek 3Di:
DFDDDDPVVVVVVDPDSVSVVVVCVVVVNDPDDDDDDDDDDDPPDPPPDPPDPDDDDPDPLQVVQQVQLCVLVVVCVVVVHDLCRVCVVVVHDSVVNVCSNRSD

InterPro domains:
  IPR001387 Cro/C1-type, helix-turn-helix domain [PS50943] (72-103)
  IPR001387 Cro/C1-type, helix-turn-helix domain [cd00093] (69-103)
  IPR010982 Lambda repressor-like, DNA-binding domain superfamily [G3DSA:1.10.260.40] (57-104)
  IPR010982 Lambda repressor-like, DNA-binding domain superfamily [SSF47413] (65-103)

Secondary structure (DSSP, 8-state):
-PPPPPHHHHHTT--SHHHHHHHHHHTT--------------------------------HHHHHHHHHHHHHHHHHHTT--HHHHHHHHTS-HHHHHHHHTT-